Protein AF-A0A1N7PHM2-F1 (afdb_monomer)

Radius of gyration: 29.96 Å; Cα contacts (8 Å, |Δi|>4): 132; chains: 1; bounding box: 60×35×78 Å

pLDDT: mean 86.55, std 12.77, range [37.91, 98.38]

Structure (mmCIF, N/CA/C/O backbone):
data_AF-A0A1N7PHM2-F1
#
_entry.id   AF-A0A1N7PHM2-F1
#
loop_
_atom_site.group_PDB
_atom_site.id
_atom_site.type_symbol
_atom_site.label_atom_id
_atom_site.label_alt_id
_atom_site.label_comp_id
_atom_site.label_asym_id
_atom_site.label_entity_id
_atom_site.label_seq_id
_atom_site.pdbx_PDB_ins_code
_atom_site.Cartn_x
_atom_site.Cartn_y
_atom_site.Cartn_z
_atom_site.occupancy
_atom_site.B_iso_or_equiv
_atom_site.auth_seq_id
_atom_site.auth_comp_id
_atom_site.auth_asym_id
_atom_site.auth_atom_id
_atom_site.pdbx_PDB_model_num
ATOM 1 N N . MET A 1 1 ? 15.803 -7.268 -55.237 1.00 37.91 1 MET A N 1
ATOM 2 C CA . MET A 1 1 ? 16.865 -7.610 -54.265 1.00 37.91 1 MET A CA 1
ATOM 3 C C . MET A 1 1 ? 17.009 -6.470 -53.271 1.00 37.91 1 MET A C 1
ATOM 5 O O . MET A 1 1 ? 17.189 -5.336 -53.697 1.00 37.91 1 MET A O 1
ATOM 9 N N . LYS A 1 2 ? 16.840 -6.733 -51.968 1.00 42.84 2 LYS A N 1
ATOM 10 C CA . LYS A 1 2 ? 17.099 -5.733 -50.919 1.00 42.84 2 LYS A CA 1
ATOM 11 C C . LYS A 1 2 ? 18.605 -5.480 -50.891 1.00 42.84 2 LYS A C 1
ATOM 13 O O . LYS A 1 2 ? 19.362 -6.428 -50.763 1.00 42.84 2 LYS A O 1
ATOM 18 N N . VAL A 1 3 ? 19.011 -4.223 -51.039 1.00 47.53 3 VAL A N 1
ATOM 19 C CA . VAL A 1 3 ? 20.412 -3.805 -50.931 1.00 47.53 3 VAL A CA 1
ATOM 20 C C . VAL A 1 3 ? 20.938 -4.241 -49.562 1.00 47.53 3 VAL A C 1
ATOM 22 O O . VAL A 1 3 ? 20.416 -3.791 -48.537 1.00 47.53 3 VAL A O 1
ATOM 25 N N . GLU A 1 4 ? 21.926 -5.133 -49.544 1.00 58.31 4 GLU A N 1
ATOM 26 C CA . GLU A 1 4 ? 22.618 -5.557 -48.328 1.00 58.31 4 GLU A CA 1
ATOM 27 C C . GLU A 1 4 ? 23.339 -4.344 -47.738 1.00 58.31 4 GLU A C 1
ATOM 29 O O . GLU A 1 4 ? 24.306 -3.815 -48.284 1.00 58.31 4 GLU A O 1
ATOM 34 N N . ARG A 1 5 ? 22.788 -3.810 -46.648 1.00 64.44 5 ARG A N 1
ATOM 35 C CA . ARG A 1 5 ? 23.383 -2.680 -45.937 1.00 64.44 5 ARG A CA 1
ATOM 36 C C . ARG A 1 5 ? 24.534 -3.203 -45.089 1.00 64.44 5 ARG A C 1
ATOM 38 O O . ARG A 1 5 ? 24.300 -3.999 -44.185 1.00 64.44 5 ARG A O 1
ATOM 45 N N . LEU A 1 6 ? 25.743 -2.696 -45.325 1.00 69.44 6 LEU A N 1
ATOM 46 C CA . LEU A 1 6 ? 26.887 -2.975 -44.460 1.00 69.44 6 LEU A CA 1
ATOM 47 C C . LEU A 1 6 ? 26.704 -2.255 -43.117 1.00 69.44 6 LEU A C 1
ATOM 49 O O . LEU A 1 6 ? 26.569 -1.029 -43.066 1.00 69.44 6 LEU A O 1
ATOM 53 N N . LEU A 1 7 ? 26.680 -3.016 -42.024 1.00 73.56 7 LEU A N 1
ATOM 54 C CA . LEU A 1 7 ? 26.518 -2.509 -40.661 1.00 73.56 7 LEU A CA 1
ATOM 55 C C . LEU A 1 7 ? 27.708 -2.934 -39.802 1.00 73.56 7 LEU A C 1
ATOM 57 O O . LEU A 1 7 ? 28.183 -4.059 -39.903 1.00 73.56 7 LEU A O 1
ATOM 61 N N . TYR A 1 8 ? 28.162 -2.038 -38.924 1.00 74.88 8 TYR A N 1
ATOM 62 C CA . TYR A 1 8 ? 29.179 -2.371 -37.928 1.00 74.88 8 TYR A CA 1
ATOM 63 C C . TYR A 1 8 ? 28.539 -3.141 -36.770 1.00 74.88 8 TYR A C 1
ATOM 65 O O . TYR A 1 8 ? 27.736 -2.568 -36.023 1.00 74.88 8 TYR A O 1
ATOM 73 N N . GLN A 1 9 ? 28.889 -4.420 -36.628 1.00 78.50 9 GLN A N 1
ATOM 74 C CA . GLN A 1 9 ? 28.482 -5.258 -35.503 1.00 78.50 9 GLN A CA 1
ATOM 75 C C . GLN A 1 9 ? 29.652 -5.426 -34.528 1.00 78.50 9 GLN A C 1
ATOM 77 O O . GLN A 1 9 ? 30.748 -5.825 -34.913 1.00 78.50 9 GLN A O 1
ATOM 82 N N . CYS A 1 10 ? 29.417 -5.139 -33.249 1.00 76.69 10 CYS A N 1
ATOM 83 C CA . CYS A 1 10 ? 30.381 -5.399 -32.189 1.00 76.69 10 CYS A CA 1
ATOM 84 C C . CYS A 1 10 ? 30.637 -6.907 -32.068 1.00 76.69 10 CYS A C 1
ATOM 86 O O . CYS A 1 10 ? 29.706 -7.682 -31.848 1.00 76.69 10 CYS A O 1
ATOM 88 N N . ILE A 1 11 ? 31.902 -7.322 -32.14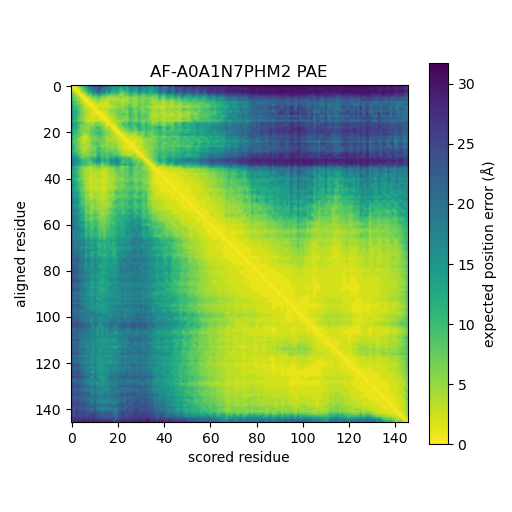8 1.00 75.44 11 ILE A N 1
ATOM 89 C CA . ILE A 1 11 ? 32.292 -8.735 -32.031 1.00 75.44 11 ILE A CA 1
ATOM 90 C C . ILE A 1 11 ? 32.133 -9.298 -30.612 1.00 75.44 11 ILE A C 1
ATOM 92 O O . ILE A 1 11 ? 32.082 -10.514 -30.458 1.00 75.44 11 ILE A O 1
ATOM 96 N N . ASN A 1 12 ? 32.048 -8.423 -29.602 1.00 74.31 12 ASN A N 1
ATOM 97 C CA . ASN A 1 12 ? 31.912 -8.801 -28.197 1.00 74.31 12 ASN A CA 1
ATOM 98 C C . ASN A 1 12 ? 30.442 -8.927 -27.768 1.00 74.31 12 ASN A C 1
ATOM 100 O O . ASN A 1 12 ? 30.038 -9.961 -27.265 1.00 74.31 12 ASN A O 1
ATOM 104 N N . CYS A 1 13 ? 29.624 -7.892 -27.997 1.00 76.75 13 CYS A N 1
ATOM 105 C CA . CYS A 1 13 ? 28.227 -7.875 -27.541 1.00 76.75 13 CYS A CA 1
ATOM 106 C C . CYS A 1 13 ? 27.191 -8.078 -28.654 1.00 76.75 13 CYS A C 1
ATOM 108 O O . CYS A 1 13 ? 26.003 -7.989 -28.379 1.00 76.75 13 CYS A O 1
ATOM 110 N N . GLY A 1 14 ? 27.598 -8.244 -29.918 1.00 79.25 14 GLY A N 1
ATOM 111 C CA . GLY A 1 14 ? 26.676 -8.395 -31.054 1.00 79.25 14 GLY A CA 1
ATOM 112 C C . GLY A 1 14 ? 25.891 -7.130 -31.431 1.00 79.25 14 GLY A C 1
ATOM 113 O O . GLY A 1 14 ? 25.104 -7.155 -32.382 1.00 79.25 14 GLY A O 1
ATOM 114 N N . GLY A 1 15 ? 26.110 -6.026 -30.709 1.00 80.81 15 GLY A N 1
ATOM 115 C CA . GLY A 1 15 ? 25.394 -4.767 -30.872 1.00 80.81 15 GLY A CA 1
ATOM 116 C C . GLY A 1 15 ? 25.768 -3.992 -32.128 1.00 80.81 15 GLY A C 1
ATOM 117 O O . GLY A 1 15 ? 26.899 -4.051 -32.606 1.00 80.81 15 GLY A O 1
ATOM 118 N N . ILE A 1 16 ? 24.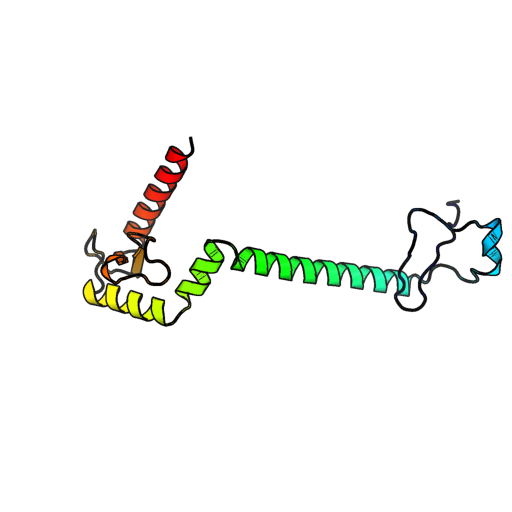807 -3.229 -32.650 1.00 79.88 16 ILE A N 1
ATOM 119 C CA . ILE A 1 16 ? 24.973 -2.417 -33.861 1.00 79.88 16 ILE A CA 1
ATOM 120 C C . ILE A 1 16 ? 24.927 -0.943 -33.467 1.00 79.88 16 ILE A C 1
ATOM 122 O O . ILE A 1 16 ? 23.865 -0.429 -33.119 1.00 79.88 16 ILE A O 1
ATOM 126 N N . VAL A 1 17 ? 26.073 -0.266 -33.553 1.00 69.69 17 VAL A N 1
ATOM 127 C CA . VAL A 1 17 ? 26.263 1.106 -33.042 1.00 69.69 17 VAL A CA 1
ATOM 128 C C . VAL A 1 17 ? 25.485 2.150 -33.864 1.00 69.69 17 VAL A C 1
ATOM 130 O O . VAL A 1 17 ? 25.086 3.172 -33.323 1.00 69.69 17 VAL A O 1
ATOM 133 N N . ASN A 1 18 ? 25.197 1.888 -35.149 1.00 67.44 18 ASN A N 1
ATOM 134 C CA . ASN A 1 18 ? 24.534 2.843 -36.053 1.00 67.44 18 ASN A CA 1
ATOM 135 C C . ASN A 1 18 ? 23.495 2.183 -36.980 1.00 67.44 18 ASN A C 1
ATOM 137 O O . ASN A 1 18 ? 23.710 2.003 -38.175 1.00 67.44 18 ASN A O 1
ATOM 141 N N . ARG A 1 19 ? 22.323 1.837 -36.438 1.00 67.50 19 ARG A N 1
ATOM 142 C CA . ARG A 1 19 ? 21.250 1.137 -37.182 1.00 67.50 19 ARG A CA 1
ATOM 143 C C . ARG A 1 19 ? 20.603 1.954 -38.300 1.00 67.50 19 ARG A C 1
ATOM 145 O O . ARG A 1 19 ? 20.119 1.392 -39.278 1.00 67.50 19 ARG A O 1
ATOM 152 N N . SER A 1 20 ? 20.576 3.272 -38.142 1.00 66.69 20 SER A N 1
ATOM 153 C CA . SER A 1 20 ? 19.976 4.219 -39.086 1.00 66.69 20 SER A CA 1
ATOM 154 C C . SER A 1 20 ? 20.963 4.739 -40.134 1.00 66.69 20 SER A C 1
ATOM 156 O O . SER A 1 20 ? 20.534 5.311 -41.133 1.00 66.69 20 SER A O 1
ATOM 158 N N . LYS A 1 21 ? 22.272 4.528 -39.937 1.00 68.12 21 LYS A N 1
ATOM 159 C CA . LYS A 1 21 ? 23.337 5.014 -40.823 1.00 68.12 21 LYS A CA 1
ATOM 160 C C . LYS A 1 21 ? 24.222 3.842 -41.255 1.00 68.12 21 LYS A C 1
ATOM 162 O O . LYS A 1 21 ? 25.157 3.504 -40.530 1.00 68.12 21 LYS A O 1
ATOM 167 N N . PRO A 1 22 ? 23.926 3.203 -42.401 1.00 71.38 22 PRO A N 1
ATOM 168 C CA . PRO A 1 22 ? 24.767 2.129 -42.908 1.00 71.38 22 PRO A CA 1
ATOM 169 C C . PRO A 1 22 ? 26.167 2.646 -43.244 1.00 71.38 22 PRO A C 1
ATOM 171 O O . PRO A 1 22 ? 26.350 3.820 -43.575 1.00 71.38 22 PRO A O 1
ATOM 174 N N . LEU A 1 23 ? 27.158 1.763 -43.158 1.00 71.94 23 LEU A N 1
ATOM 175 C CA . LEU A 1 23 ? 28.516 2.083 -43.568 1.00 71.94 23 LEU A CA 1
ATOM 176 C C . LEU A 1 23 ? 28.590 2.228 -45.091 1.00 71.94 23 LEU A C 1
ATOM 178 O O . LEU A 1 23 ? 27.884 1.557 -45.844 1.00 71.94 23 LEU A O 1
ATOM 182 N N . SER A 1 24 ? 29.462 3.129 -45.543 1.00 74.88 24 SER A N 1
ATOM 183 C CA . SER A 1 24 ? 29.705 3.333 -46.970 1.00 74.88 24 SER A CA 1
ATOM 184 C C . SER A 1 24 ? 30.364 2.097 -47.575 1.00 74.88 24 SER A C 1
ATOM 186 O O . SER A 1 24 ? 31.512 1.789 -47.257 1.00 74.88 24 SER A O 1
ATOM 188 N N . PHE A 1 25 ? 29.661 1.435 -48.494 1.00 73.88 25 PHE A N 1
ATOM 189 C CA . PHE A 1 25 ? 30.172 0.261 -49.202 1.00 73.88 25 PHE A CA 1
ATOM 190 C C . PHE A 1 25 ? 31.539 0.528 -49.844 1.00 73.88 25 PHE A C 1
ATOM 192 O O . PHE A 1 25 ? 32.491 -0.199 -49.593 1.00 73.88 25 PHE A O 1
ATOM 199 N N . LYS A 1 26 ? 31.672 1.654 -50.560 1.00 76.69 26 LYS A N 1
ATOM 200 C CA . LYS A 1 26 ? 32.904 2.058 -51.260 1.00 76.69 26 LYS A CA 1
ATOM 201 C C . LYS A 1 26 ? 34.128 2.195 -50.343 1.00 76.69 26 LYS A C 1
ATOM 203 O O . LYS A 1 26 ? 35.249 2.088 -50.817 1.00 76.69 26 LYS A O 1
ATOM 208 N N . LYS A 1 27 ? 33.927 2.510 -49.060 1.00 76.94 27 LYS A N 1
ATOM 209 C CA . LYS A 1 27 ? 35.023 2.764 -48.112 1.00 76.94 27 LYS A CA 1
ATOM 210 C C . LYS A 1 27 ? 35.375 1.535 -47.272 1.00 76.94 27 LYS A C 1
ATOM 212 O O . LYS A 1 27 ? 36.506 1.433 -46.812 1.00 76.94 27 LYS A O 1
ATOM 217 N N . PHE A 1 28 ? 34.407 0.656 -47.025 1.00 74.44 28 PHE A N 1
ATOM 218 C CA . PHE A 1 28 ? 34.517 -0.373 -45.990 1.00 74.44 28 PHE A CA 1
ATOM 219 C C . PHE A 1 28 ? 34.298 -1.804 -46.496 1.00 74.44 28 PHE A C 1
ATOM 221 O O . PHE A 1 28 ? 34.372 -2.718 -45.679 1.00 74.44 28 PHE A O 1
ATOM 228 N N . SER A 1 29 ? 34.070 -2.019 -47.799 1.00 71.94 29 SER A N 1
ATOM 229 C CA . SER A 1 29 ? 33.899 -3.356 -48.400 1.00 71.94 29 SER A CA 1
ATOM 230 C C . SER A 1 29 ? 34.992 -4.340 -47.988 1.00 71.94 29 SER A C 1
ATOM 232 O O . SER A 1 29 ? 34.699 -5.477 -47.648 1.00 71.94 29 SER A O 1
ATOM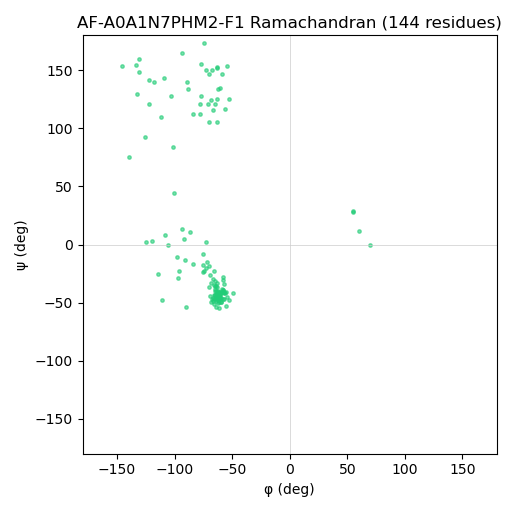 234 N N . ASP A 1 30 ? 36.242 -3.883 -47.943 1.00 70.94 30 ASP A N 1
ATOM 235 C CA . ASP A 1 30 ? 37.400 -4.758 -47.721 1.00 70.94 30 ASP A CA 1
ATOM 236 C C . ASP A 1 30 ? 37.659 -5.024 -46.227 1.00 70.94 30 ASP A C 1
ATOM 238 O O . ASP A 1 30 ? 38.396 -5.939 -45.857 1.00 70.94 30 ASP A O 1
ATOM 242 N N . GLN A 1 31 ? 37.065 -4.198 -45.359 1.00 63.91 31 GLN A N 1
ATOM 243 C CA . GLN A 1 31 ? 37.214 -4.262 -43.902 1.00 63.91 31 GLN A CA 1
ATOM 244 C C . GLN A 1 31 ? 36.070 -5.032 -43.239 1.00 63.91 31 GLN A C 1
ATOM 246 O O . GLN A 1 31 ? 36.221 -5.533 -42.127 1.00 63.91 31 GLN A O 1
ATOM 251 N N . ILE A 1 32 ? 34.923 -5.125 -43.909 1.00 62.94 32 ILE A N 1
ATOM 252 C CA . ILE A 1 32 ? 33.747 -5.849 -43.437 1.00 62.94 32 ILE A CA 1
ATOM 253 C C . ILE A 1 32 ? 33.741 -7.178 -44.180 1.00 62.94 32 ILE A C 1
ATOM 255 O O . ILE A 1 32 ? 33.147 -7.305 -45.244 1.00 62.94 32 ILE A O 1
ATOM 259 N N . ARG A 1 33 ? 34.496 -8.142 -43.646 1.00 51.66 33 ARG A N 1
ATOM 260 C CA . ARG A 1 33 ? 34.710 -9.436 -44.305 1.00 51.66 33 ARG A CA 1
ATOM 261 C C . ARG A 1 33 ? 33.515 -10.384 -44.239 1.00 51.66 33 ARG A C 1
ATOM 263 O O . ARG A 1 33 ? 33.424 -11.239 -45.108 1.00 51.66 33 ARG A O 1
ATOM 270 N N . ASP A 1 34 ? 32.611 -10.214 -43.274 1.00 53.88 34 ASP A N 1
ATOM 271 C CA . ASP A 1 34 ? 31.560 -11.196 -43.005 1.00 53.88 34 ASP A CA 1
ATOM 272 C C . ASP A 1 34 ? 30.164 -10.566 -42.905 1.00 53.88 34 ASP A C 1
ATOM 274 O O . ASP A 1 34 ? 29.989 -9.427 -42.455 1.00 53.88 34 ASP A O 1
ATOM 278 N N . GLU A 1 35 ? 29.161 -11.350 -43.306 1.00 64.50 35 GLU A N 1
ATOM 279 C CA . GLU A 1 35 ? 27.747 -11.087 -43.048 1.00 64.50 35 GLU A CA 1
ATOM 280 C C . GLU A 1 35 ? 27.498 -10.894 -41.542 1.00 64.50 35 GLU A C 1
ATOM 282 O O . GLU A 1 35 ? 28.221 -11.409 -40.686 1.00 64.50 35 GLU A O 1
ATOM 287 N N . ILE A 1 36 ? 26.444 -10.150 -41.195 1.00 72.94 36 ILE A N 1
ATOM 288 C CA . ILE A 1 36 ? 26.034 -9.971 -39.797 1.00 72.94 36 ILE A CA 1
ATOM 289 C C . ILE A 1 36 ? 25.888 -11.347 -39.143 1.00 72.94 36 ILE A C 1
ATOM 291 O O . ILE A 1 36 ? 25.099 -12.175 -39.598 1.00 72.94 36 ILE A O 1
ATOM 295 N N . ASN A 1 37 ? 26.578 -11.572 -38.023 1.00 78.62 37 ASN A N 1
ATOM 296 C CA . ASN A 1 37 ? 26.404 -12.803 -37.272 1.00 78.62 37 ASN A CA 1
ATOM 297 C C . ASN A 1 37 ? 25.013 -12.785 -36.621 1.00 78.62 37 ASN A C 1
ATOM 299 O O . ASN A 1 37 ? 24.761 -12.064 -35.647 1.00 78.62 37 ASN A O 1
ATOM 303 N N . ILE A 1 38 ? 24.104 -13.576 -37.193 1.00 79.00 38 ILE A N 1
ATOM 304 C CA . ILE A 1 38 ? 22.690 -13.632 -36.807 1.00 79.00 38 ILE A CA 1
ATOM 305 C C . ILE A 1 38 ? 22.534 -14.133 -35.369 1.00 79.00 38 ILE A C 1
ATOM 307 O O . ILE A 1 38 ? 21.691 -13.616 -34.636 1.00 79.00 38 ILE A O 1
ATOM 311 N N . TYR A 1 39 ? 23.370 -15.082 -34.940 1.00 82.06 39 TYR A N 1
ATOM 312 C CA . TYR A 1 39 ? 23.344 -15.613 -33.577 1.00 82.06 39 TYR A CA 1
ATOM 313 C C . TYR A 1 39 ? 23.702 -14.534 -32.553 1.00 82.06 39 TYR A C 1
ATOM 315 O O . TYR A 1 39 ? 22.934 -14.304 -31.625 1.00 82.06 39 TYR A O 1
ATOM 323 N N . ARG A 1 40 ? 24.789 -13.786 -32.779 1.00 81.81 40 ARG A N 1
ATOM 324 C CA . ARG A 1 40 ? 25.177 -12.654 -31.917 1.00 81.81 40 ARG A CA 1
ATOM 325 C C . ARG A 1 40 ? 24.165 -11.515 -31.950 1.00 81.81 40 ARG A C 1
ATOM 327 O O . ARG A 1 40 ? 23.936 -10.858 -30.941 1.00 81.81 40 ARG A O 1
ATOM 334 N N . LEU A 1 41 ? 23.544 -11.261 -33.104 1.00 83.88 41 LEU A N 1
ATOM 335 C CA . LEU A 1 41 ? 22.473 -10.270 -33.204 1.00 83.88 41 LEU A CA 1
ATOM 336 C C . LEU A 1 41 ? 21.254 -10.685 -32.371 1.00 83.88 41 LEU A C 1
ATOM 338 O O . LEU A 1 41 ? 20.616 -9.824 -31.767 1.00 83.88 41 LEU A O 1
ATOM 342 N N . LYS A 1 42 ? 20.911 -11.978 -32.372 1.00 86.38 42 LYS A N 1
ATOM 343 C CA . LYS A 1 42 ? 19.830 -12.525 -31.552 1.00 86.38 42 LYS A CA 1
ATOM 344 C C . LYS A 1 42 ? 20.169 -12.408 -30.067 1.00 86.38 42 LYS A C 1
ATOM 346 O O . LYS A 1 42 ? 19.399 -11.795 -29.344 1.00 86.38 42 LYS A O 1
ATOM 351 N N . GLU A 1 43 ? 21.346 -12.870 -29.659 1.00 87.56 43 GLU A N 1
ATOM 352 C CA . GLU A 1 43 ? 21.827 -12.768 -28.276 1.00 87.56 43 GLU A CA 1
ATOM 353 C C . GLU A 1 43 ? 21.795 -11.321 -27.761 1.00 87.56 43 GLU A C 1
ATOM 355 O O . GLU A 1 43 ? 21.264 -11.045 -26.692 1.00 87.56 43 GLU A O 1
ATOM 360 N N . TRP A 1 44 ? 22.267 -10.362 -28.562 1.00 87.69 44 TRP A N 1
ATOM 361 C CA . TRP A 1 44 ? 22.182 -8.940 -28.228 1.00 87.69 44 TRP A CA 1
ATOM 362 C C . TRP A 1 44 ? 20.740 -8.449 -28.027 1.00 87.69 44 TRP A C 1
ATOM 364 O O . TRP A 1 44 ? 20.482 -7.651 -27.127 1.00 87.69 44 TRP A O 1
ATOM 374 N N . LYS A 1 45 ? 19.800 -8.886 -28.880 1.00 87.44 45 LYS A N 1
ATOM 375 C CA . LYS A 1 45 ? 18.385 -8.496 -28.769 1.00 87.44 45 LYS A CA 1
ATOM 376 C C . LYS A 1 45 ? 17.780 -9.056 -27.491 1.00 87.44 45 LYS A C 1
ATOM 378 O O . LYS A 1 45 ? 17.145 -8.297 -26.768 1.00 87.44 45 LYS A O 1
ATOM 383 N N . ASP A 1 46 ? 18.027 -10.335 -27.227 1.00 90.69 46 ASP A N 1
ATOM 384 C CA . ASP A 1 46 ? 17.538 -11.028 -26.040 1.00 90.69 46 ASP A CA 1
ATOM 385 C C . ASP A 1 46 ? 18.103 -10.356 -24.775 1.00 90.69 46 ASP A C 1
ATOM 387 O O . ASP A 1 46 ? 17.357 -10.065 -23.843 1.00 90.69 46 ASP A O 1
ATOM 391 N N . ASN A 1 47 ? 19.394 -10.002 -24.768 1.00 88.56 47 ASN A N 1
ATOM 392 C CA . ASN A 1 47 ? 20.029 -9.280 -23.661 1.00 88.56 47 ASN A CA 1
ATOM 393 C C . ASN A 1 47 ? 19.409 -7.899 -23.427 1.00 88.56 47 ASN A C 1
ATOM 395 O O . ASN A 1 47 ? 19.077 -7.575 -22.296 1.00 88.56 47 ASN A O 1
ATOM 399 N N . ILE A 1 48 ? 19.178 -7.104 -24.476 1.00 88.50 48 ILE A N 1
ATOM 400 C CA . ILE A 1 48 ? 18.529 -5.792 -24.322 1.00 88.50 48 ILE A CA 1
ATOM 401 C C . ILE A 1 48 ? 17.091 -5.912 -23.843 1.00 88.50 48 ILE A C 1
ATOM 403 O O . ILE A 1 48 ? 16.642 -5.095 -23.044 1.00 88.50 48 ILE A O 1
ATOM 407 N N . GLU A 1 49 ? 16.348 -6.888 -24.353 1.00 90.31 49 GLU A N 1
ATOM 408 C CA . GLU A 1 49 ? 14.983 -7.131 -23.904 1.00 90.31 49 GLU A CA 1
ATOM 409 C C . GLU A 1 49 ? 14.961 -7.530 -22.427 1.00 90.31 49 GLU A C 1
ATOM 411 O O . GLU A 1 49 ? 14.152 -7.006 -21.659 1.00 90.31 49 GLU A O 1
ATOM 416 N N . ASN A 1 50 ? 15.892 -8.391 -22.013 1.00 91.38 50 ASN A N 1
ATOM 417 C CA . ASN A 1 50 ? 16.076 -8.766 -20.619 1.00 91.38 50 ASN A CA 1
ATOM 418 C C . ASN A 1 50 ? 16.454 -7.552 -19.757 1.00 91.38 50 ASN A C 1
ATOM 420 O O . ASN A 1 50 ? 15.784 -7.311 -18.757 1.00 91.38 50 ASN A O 1
ATOM 424 N N . ASP A 1 51 ? 17.450 -6.755 -20.154 1.00 90.38 51 ASP A N 1
ATOM 425 C CA . ASP A 1 51 ? 17.869 -5.540 -19.441 1.00 90.38 51 ASP A CA 1
ATOM 426 C C . ASP A 1 51 ? 16.707 -4.555 -19.302 1.00 90.38 51 ASP A C 1
ATOM 428 O O . ASP A 1 51 ? 16.427 -4.050 -18.215 1.00 90.38 51 ASP A O 1
ATOM 432 N N . PHE A 1 52 ? 15.979 -4.310 -20.393 1.00 91.81 52 PHE A N 1
ATOM 433 C CA . PHE A 1 52 ? 14.802 -3.450 -20.385 1.00 91.81 52 PHE A CA 1
ATOM 434 C C . PHE A 1 52 ? 13.722 -3.983 -19.442 1.00 91.81 52 PHE A C 1
ATOM 436 O O . PHE A 1 52 ? 13.124 -3.203 -18.699 1.00 91.81 52 PHE A O 1
ATOM 443 N N . ARG A 1 53 ? 13.478 -5.300 -19.443 1.00 93.44 53 ARG A N 1
ATOM 444 C CA . ARG A 1 53 ? 12.537 -5.944 -18.523 1.00 93.44 53 ARG A CA 1
ATOM 445 C C . ARG A 1 53 ? 12.973 -5.752 -17.072 1.00 93.44 53 ARG A C 1
ATOM 447 O O . ARG A 1 53 ? 12.160 -5.268 -16.292 1.00 93.44 53 ARG A O 1
ATOM 454 N N . PHE A 1 54 ? 14.231 -6.031 -16.732 1.00 91.12 54 PHE A N 1
ATOM 455 C CA . PHE A 1 54 ? 14.758 -5.850 -15.376 1.00 91.12 54 PHE A CA 1
ATOM 456 C C . PHE A 1 54 ? 14.676 -4.393 -14.913 1.00 91.12 54 PHE A C 1
ATOM 458 O O . PHE A 1 54 ? 14.226 -4.117 -13.803 1.00 91.12 54 PHE A O 1
ATOM 465 N N . ILE A 1 55 ? 15.04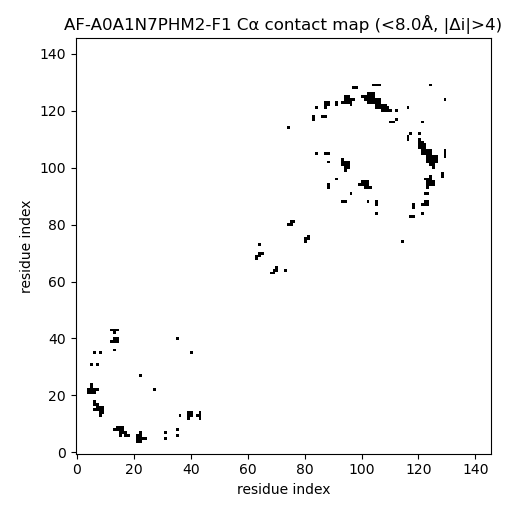6 -3.442 -15.775 1.00 91.56 55 ILE A N 1
ATOM 466 C CA . ILE A 1 55 ? 14.927 -2.009 -15.482 1.00 91.56 55 ILE A CA 1
ATOM 467 C C . ILE A 1 55 ? 13.462 -1.638 -15.246 1.00 91.56 55 ILE A C 1
ATOM 469 O O . ILE A 1 55 ? 13.145 -0.954 -14.275 1.00 91.56 55 ILE A O 1
ATOM 473 N N . LYS A 1 56 ? 12.551 -2.093 -16.111 1.00 91.50 56 LYS A N 1
ATOM 474 C CA . LYS A 1 56 ? 11.116 -1.829 -15.975 1.00 91.50 56 LYS A CA 1
ATOM 475 C C . LYS A 1 56 ? 10.550 -2.428 -14.689 1.00 91.50 56 LYS A C 1
ATOM 477 O O . LYS A 1 56 ? 9.767 -1.761 -14.021 1.00 91.50 56 LYS A O 1
ATOM 482 N N . GLU A 1 57 ? 10.932 -3.652 -14.340 1.00 90.88 57 GLU A N 1
ATOM 483 C CA . GLU A 1 57 ? 10.550 -4.310 -13.088 1.00 90.88 57 GLU A CA 1
ATOM 484 C C . GLU A 1 57 ? 11.033 -3.509 -11.876 1.00 90.88 57 GLU A C 1
ATOM 486 O O . GLU A 1 57 ? 10.217 -3.156 -11.028 1.00 90.88 57 GLU A O 1
ATOM 491 N N . ALA A 1 58 ? 12.309 -3.116 -11.848 1.00 92.44 58 ALA A N 1
ATOM 492 C CA . ALA A 1 58 ? 12.870 -2.297 -10.775 1.00 92.44 58 ALA A CA 1
ATOM 493 C C . ALA A 1 58 ? 12.188 -0.921 -10.664 1.00 92.44 58 ALA A C 1
ATOM 495 O O . ALA A 1 58 ? 11.897 -0.451 -9.564 1.00 92.44 58 ALA A O 1
ATOM 496 N N . ILE A 1 59 ? 11.887 -0.271 -11.794 1.00 92.44 59 ILE A N 1
ATOM 497 C CA . ILE A 1 59 ? 11.134 0.991 -11.820 1.00 92.44 59 ILE A CA 1
ATOM 498 C C . ILE A 1 59 ? 9.717 0.781 -11.288 1.00 92.44 59 ILE A C 1
ATOM 500 O O . ILE A 1 59 ? 9.249 1.588 -10.492 1.00 92.44 59 ILE A O 1
ATOM 504 N N . ASN A 1 60 ? 9.026 -0.280 -11.705 1.00 91.88 60 ASN A N 1
ATOM 505 C CA . ASN A 1 60 ? 7.680 -0.587 -11.229 1.00 91.88 60 ASN A CA 1
ATOM 506 C C . ASN A 1 60 ? 7.666 -0.841 -9.721 1.00 91.88 60 ASN A C 1
ATOM 508 O O . ASN A 1 60 ? 6.791 -0.326 -9.030 1.00 91.88 60 ASN A O 1
ATOM 512 N N . GLU A 1 61 ? 8.641 -1.591 -9.213 1.00 91.00 61 GLU A N 1
ATOM 513 C CA . GLU A 1 61 ? 8.804 -1.835 -7.785 1.00 91.00 61 GLU A CA 1
ATOM 514 C C . GLU A 1 61 ? 9.072 -0.532 -7.028 1.00 91.00 61 GLU A C 1
ATOM 516 O O . GLU A 1 61 ? 8.406 -0.242 -6.038 1.00 91.00 61 GLU A O 1
ATOM 521 N N . ASN A 1 62 ? 9.991 0.300 -7.514 1.00 92.44 62 ASN A N 1
ATOM 522 C CA . ASN A 1 62 ? 10.287 1.581 -6.884 1.00 92.44 62 ASN A CA 1
ATOM 523 C C . ASN A 1 62 ? 9.068 2.520 -6.915 1.00 92.44 62 ASN A C 1
ATOM 525 O O . ASN A 1 62 ? 8.684 3.080 -5.892 1.00 92.44 62 ASN A O 1
ATOM 529 N N . ASN A 1 63 ? 8.382 2.620 -8.056 1.00 93.06 63 ASN A N 1
ATOM 530 C CA . ASN A 1 63 ? 7.138 3.376 -8.189 1.00 93.06 63 ASN A CA 1
ATOM 531 C C . ASN A 1 63 ? 6.067 2.873 -7.219 1.00 93.06 63 ASN A C 1
ATOM 533 O O . ASN A 1 63 ? 5.362 3.679 -6.613 1.00 93.06 63 ASN A O 1
ATOM 537 N N . PHE A 1 64 ? 5.955 1.553 -7.048 1.00 92.31 64 PHE A N 1
ATOM 538 C CA . PHE A 1 64 ? 5.065 0.960 -6.062 1.00 92.31 64 PHE A CA 1
ATOM 539 C C . PHE A 1 64 ? 5.450 1.401 -4.648 1.00 92.31 64 PHE A C 1
ATOM 541 O O . PHE A 1 64 ? 4.609 1.995 -3.976 1.00 92.31 64 PHE A O 1
ATOM 548 N N . ARG A 1 65 ? 6.705 1.207 -4.224 1.00 90.69 65 ARG A N 1
ATOM 549 C CA . ARG A 1 65 ? 7.194 1.587 -2.884 1.00 90.69 65 ARG A CA 1
ATOM 550 C C . ARG A 1 65 ? 7.039 3.086 -2.601 1.00 90.69 65 ARG A C 1
ATOM 552 O O . ARG A 1 65 ? 6.663 3.474 -1.502 1.00 90.69 65 ARG A O 1
ATOM 559 N N . LEU A 1 66 ? 7.267 3.941 -3.599 1.00 90.62 66 LEU A N 1
ATOM 560 C CA . LEU A 1 66 ? 7.109 5.395 -3.479 1.00 90.62 66 LEU A CA 1
ATOM 561 C C . LEU A 1 66 ? 5.646 5.855 -3.484 1.00 90.62 66 LEU A C 1
ATOM 563 O O . LEU A 1 66 ? 5.351 6.938 -2.965 1.00 90.62 66 LEU A O 1
ATOM 567 N N . SER A 1 67 ? 4.736 5.066 -4.060 1.00 92.06 67 SER A N 1
ATOM 568 C CA . SER A 1 67 ? 3.306 5.374 -4.062 1.00 92.06 67 SER A CA 1
ATOM 569 C C . SER A 1 67 ? 2.738 5.388 -2.641 1.00 92.06 67 SER A C 1
ATOM 571 O O . SER A 1 67 ? 3.206 4.675 -1.754 1.00 92.06 67 SER A O 1
ATOM 573 N N . ASN A 1 68 ? 1.667 6.158 -2.425 1.00 88.69 68 ASN A N 1
ATOM 574 C CA . ASN A 1 68 ? 0.982 6.184 -1.127 1.00 88.69 68 ASN A CA 1
ATOM 575 C C . ASN A 1 68 ? 0.498 4.789 -0.702 1.00 88.69 68 ASN A C 1
ATOM 577 O O . ASN A 1 68 ? 0.524 4.472 0.481 1.00 88.69 68 ASN A O 1
ATOM 581 N N . PHE A 1 69 ? 0.087 3.950 -1.659 1.00 88.81 69 PHE A N 1
ATOM 582 C CA . PHE A 1 69 ? -0.347 2.585 -1.373 1.00 88.81 69 PHE A CA 1
ATOM 583 C C . PHE A 1 69 ? 0.818 1.691 -0.932 1.00 88.81 69 PHE A C 1
ATOM 585 O O . PHE A 1 69 ? 0.679 0.983 0.059 1.00 88.81 69 PHE A O 1
ATOM 592 N N . GLY A 1 70 ? 1.971 1.752 -1.607 1.00 92.38 70 GLY A N 1
ATOM 593 C CA . GLY A 1 70 ? 3.153 0.979 -1.209 1.00 92.38 70 GLY A CA 1
ATOM 594 C C . GLY A 1 70 ? 3.672 1.375 0.171 1.00 92.38 70 GLY A C 1
ATOM 595 O O . GLY A 1 70 ? 3.867 0.503 1.011 1.00 92.38 70 GLY A O 1
ATOM 596 N N . LYS A 1 71 ? 3.769 2.682 0.454 1.00 91.25 71 LYS A N 1
ATOM 597 C CA . LYS A 1 71 ? 4.129 3.189 1.792 1.00 91.25 71 LYS A CA 1
ATOM 598 C C . LYS A 1 71 ? 3.178 2.691 2.881 1.00 91.25 71 LYS A C 1
ATOM 600 O O . LYS A 1 71 ? 3.621 2.321 3.964 1.00 91.25 71 LYS A O 1
ATOM 605 N N . LEU A 1 72 ? 1.875 2.670 2.595 1.00 91.00 72 LEU A N 1
ATOM 606 C CA . LEU A 1 72 ? 0.866 2.174 3.530 1.00 91.00 72 LEU A CA 1
ATOM 607 C C . LEU A 1 72 ? 1.018 0.667 3.782 1.00 91.00 72 LEU A C 1
ATOM 609 O O . LEU A 1 72 ? 0.968 0.231 4.928 1.00 91.00 72 LEU A O 1
ATOM 613 N N . GLN A 1 73 ? 1.249 -0.120 2.727 1.00 92.81 73 GLN A N 1
ATOM 614 C CA . GLN A 1 73 ? 1.491 -1.562 2.834 1.00 92.81 73 GLN A CA 1
ATOM 615 C C . GLN A 1 73 ? 2.753 -1.872 3.650 1.00 92.81 73 GLN A C 1
ATOM 617 O O . GLN A 1 73 ? 2.717 -2.730 4.532 1.00 92.81 73 GLN A O 1
ATOM 622 N N . GLU A 1 74 ? 3.850 -1.152 3.402 1.00 93.19 74 GLU A N 1
ATOM 623 C CA . GLU A 1 74 ? 5.085 -1.285 4.182 1.00 93.19 74 GLU A CA 1
ATOM 624 C C . GLU A 1 74 ? 4.852 -0.946 5.658 1.00 93.19 74 GLU A C 1
ATOM 626 O O . GLU A 1 74 ? 5.241 -1.721 6.533 1.00 93.19 74 GLU A O 1
ATOM 631 N N . HIS A 1 75 ? 4.148 0.154 5.946 1.00 93.69 75 HIS A N 1
ATOM 632 C CA . HIS A 1 75 ? 3.789 0.533 7.314 1.00 93.69 75 HIS A CA 1
ATOM 633 C C . HIS A 1 75 ? 2.949 -0.537 8.019 1.00 93.69 75 HIS A C 1
ATOM 635 O O . HIS A 1 75 ? 3.263 -0.934 9.143 1.00 93.69 75 HIS A O 1
ATOM 641 N N . TYR A 1 76 ? 1.926 -1.075 7.353 1.00 93.75 76 TYR A N 1
ATOM 642 C CA . TYR A 1 76 ? 1.068 -2.119 7.921 1.00 93.75 76 TYR A CA 1
ATOM 643 C C . TYR A 1 76 ? 1.802 -3.441 8.174 1.00 93.75 76 TYR A C 1
ATOM 645 O O . TYR A 1 76 ? 1.395 -4.231 9.033 1.00 93.75 76 TYR A O 1
ATOM 653 N N . ALA A 1 77 ? 2.914 -3.681 7.475 1.00 94.25 77 ALA A N 1
ATOM 654 C CA . ALA A 1 77 ? 3.779 -4.822 7.729 1.00 94.25 77 ALA A CA 1
ATOM 655 C C . ALA A 1 77 ? 4.652 -4.656 8.987 1.00 94.25 77 ALA A C 1
ATOM 657 O O . ALA A 1 77 ? 5.140 -5.664 9.505 1.00 94.25 77 ALA A O 1
ATOM 658 N N . THR A 1 78 ? 4.829 -3.435 9.505 1.00 96.44 78 THR A N 1
ATOM 659 C CA . THR A 1 78 ? 5.675 -3.174 10.679 1.00 96.44 78 THR A CA 1
ATOM 660 C C . THR A 1 78 ? 5.106 -3.770 11.967 1.00 96.44 78 THR A C 1
ATOM 662 O O . THR A 1 78 ? 3.894 -3.867 12.175 1.00 96.44 78 THR A O 1
ATOM 665 N N . GLU A 1 79 ? 5.995 -4.133 12.894 1.00 96.25 79 GLU A N 1
ATOM 666 C CA . GLU A 1 79 ? 5.596 -4.610 14.221 1.00 96.25 79 GLU A CA 1
ATOM 667 C C . GLU A 1 79 ? 4.864 -3.524 15.025 1.00 96.25 79 GLU A C 1
ATOM 669 O O . GLU A 1 79 ? 3.890 -3.808 15.723 1.00 96.25 79 GLU A O 1
ATOM 674 N N . LYS A 1 80 ? 5.283 -2.262 14.869 1.00 95.44 80 LYS A N 1
ATOM 675 C CA . LYS A 1 80 ? 4.653 -1.102 15.505 1.00 95.44 80 LYS A CA 1
ATOM 676 C C . LYS A 1 80 ? 3.161 -1.028 15.179 1.00 95.44 80 LYS A C 1
ATOM 678 O O . LYS A 1 80 ? 2.346 -0.997 16.105 1.00 95.44 80 LYS A O 1
ATOM 683 N N . TYR A 1 81 ? 2.811 -1.062 13.891 1.00 96.25 81 TYR A N 1
ATOM 684 C CA . TYR A 1 81 ? 1.414 -1.011 13.469 1.00 96.25 81 TYR A CA 1
ATOM 685 C C . TYR A 1 81 ? 0.633 -2.245 13.942 1.00 96.25 81 TYR A C 1
ATOM 687 O O . TYR A 1 81 ? -0.461 -2.126 14.492 1.00 96.25 81 TYR A O 1
ATOM 695 N N . ARG A 1 82 ? 1.207 -3.449 13.818 1.00 95.81 82 ARG A N 1
ATOM 696 C CA . ARG A 1 82 ? 0.561 -4.684 14.306 1.00 95.81 82 ARG A CA 1
ATOM 697 C C . ARG A 1 82 ? 0.231 -4.612 15.799 1.00 95.81 82 ARG A C 1
ATOM 699 O O . ARG A 1 82 ? -0.858 -5.022 16.208 1.00 95.81 82 ARG A O 1
ATOM 706 N N . ASN A 1 83 ? 1.139 -4.058 16.599 1.00 96.62 83 ASN A N 1
ATOM 707 C CA . ASN A 1 83 ? 0.955 -3.898 18.037 1.00 96.62 83 ASN A CA 1
ATOM 708 C C . ASN A 1 83 ? -0.147 -2.888 18.368 1.00 96.62 83 ASN A C 1
ATOM 710 O O . ASN A 1 83 ? -1.009 -3.191 19.195 1.00 96.62 83 ASN A O 1
ATOM 714 N N . ILE A 1 84 ? -0.162 -1.713 17.731 1.00 96.62 84 ILE A N 1
ATOM 715 C CA . ILE A 1 84 ? -1.209 -0.716 17.995 1.00 96.62 84 ILE A CA 1
ATOM 716 C C . ILE A 1 84 ? -2.576 -1.160 17.457 1.00 96.62 84 ILE A C 1
ATOM 718 O O . ILE A 1 84 ? -3.573 -1.013 18.159 1.00 96.62 84 ILE A O 1
ATOM 722 N N . ARG A 1 85 ? -2.620 -1.833 16.299 1.00 96.56 85 ARG A N 1
ATOM 723 C CA . ARG A 1 85 ? -3.830 -2.469 15.757 1.00 96.56 85 ARG A CA 1
ATOM 724 C C . ARG A 1 85 ? -4.416 -3.478 16.743 1.00 96.56 85 ARG A C 1
ATOM 726 O O . ARG A 1 85 ? -5.614 -3.469 17.005 1.00 96.56 85 ARG A O 1
ATOM 733 N N . LYS A 1 86 ? -3.575 -4.340 17.324 1.00 96.94 86 LYS A N 1
ATOM 734 C CA . LYS A 1 86 ? -4.010 -5.306 18.344 1.00 96.94 86 LYS A CA 1
ATOM 735 C C . LYS A 1 86 ? -4.537 -4.604 19.597 1.00 96.94 86 LYS A C 1
ATOM 737 O O . LYS A 1 86 ? -5.548 -5.031 20.144 1.00 96.94 86 LYS A O 1
ATOM 742 N N . LYS A 1 87 ? -3.884 -3.525 20.042 1.00 97.69 87 LYS A N 1
ATOM 743 C CA . LYS A 1 87 ? -4.361 -2.716 21.175 1.00 97.69 87 LYS A CA 1
ATOM 744 C C . LYS A 1 87 ? -5.723 -2.082 20.892 1.00 97.69 87 LYS A C 1
ATOM 746 O O . LYS A 1 87 ? -6.557 -2.092 21.788 1.00 97.69 87 LYS A O 1
ATOM 751 N N . ALA A 1 88 ? -5.961 -1.590 19.674 1.00 97.81 88 ALA A N 1
ATOM 752 C CA . ALA A 1 88 ? -7.252 -1.023 19.278 1.00 97.81 88 ALA A CA 1
ATOM 753 C C . ALA A 1 88 ? -8.365 -2.076 19.355 1.00 97.81 88 ALA A C 1
ATOM 755 O O . ALA A 1 88 ? -9.374 -1.843 20.013 1.00 97.81 88 ALA A O 1
ATOM 756 N N . LEU A 1 89 ? -8.129 -3.269 18.798 1.00 97.50 89 LEU A N 1
ATOM 757 C CA . LEU A 1 89 ? -9.081 -4.382 18.874 1.00 97.50 89 LEU A CA 1
ATOM 758 C C . LEU A 1 89 ? -9.374 -4.805 20.317 1.00 97.50 89 LEU A C 1
ATOM 760 O O . LEU A 1 89 ? -10.525 -5.047 20.656 1.00 97.50 89 LEU A O 1
ATOM 764 N N . ILE A 1 90 ? -8.354 -4.872 21.179 1.00 97.50 90 ILE A N 1
ATOM 765 C CA . ILE A 1 90 ? -8.537 -5.222 22.597 1.00 97.50 90 ILE A CA 1
ATOM 766 C C . ILE A 1 90 ? -9.328 -4.139 23.340 1.00 97.50 90 ILE A C 1
ATOM 768 O O . ILE A 1 90 ? -10.245 -4.482 24.080 1.00 97.50 90 ILE A O 1
ATOM 772 N N . ARG A 1 91 ? -8.992 -2.855 23.142 1.00 97.75 91 ARG A N 1
ATOM 773 C CA . ARG A 1 91 ? -9.716 -1.711 23.725 1.00 97.75 91 ARG A CA 1
ATOM 774 C C . ARG A 1 91 ? -11.200 -1.763 23.370 1.00 97.75 91 ARG A C 1
ATOM 776 O O . ARG A 1 91 ? -12.041 -1.505 24.218 1.00 97.75 91 ARG A O 1
ATOM 783 N N . ASP A 1 92 ? -11.482 -2.121 22.126 1.00 97.94 92 ASP A N 1
ATOM 784 C CA . ASP A 1 92 ? -12.822 -2.170 21.550 1.00 97.94 92 ASP A CA 1
ATOM 785 C C . ASP A 1 92 ? -13.533 -3.510 21.810 1.00 97.94 92 ASP A C 1
ATOM 787 O O . ASP A 1 92 ? -14.557 -3.790 21.194 1.00 97.94 92 ASP A O 1
ATOM 791 N N . GLU A 1 93 ? -12.982 -4.367 22.680 1.00 97.75 93 GLU A N 1
ATOM 792 C CA . GLU A 1 93 ? -13.511 -5.696 23.023 1.00 97.75 93 GLU A CA 1
ATOM 793 C C . GLU A 1 93 ? -13.734 -6.615 21.803 1.00 97.75 93 GLU A C 1
ATOM 795 O O . GLU A 1 93 ? -14.585 -7.504 21.802 1.00 97.75 93 GLU A O 1
ATOM 800 N N . ASN A 1 94 ? -12.947 -6.422 20.740 1.00 97.62 94 ASN A N 1
ATOM 801 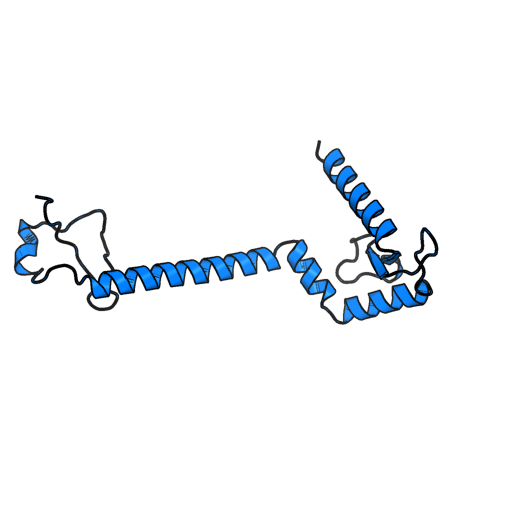C CA . ASN A 1 94 ? -13.120 -7.030 19.417 1.00 97.62 94 ASN A CA 1
ATOM 802 C C . ASN A 1 94 ? -14.516 -6.783 18.817 1.00 97.62 94 ASN A C 1
ATOM 804 O O . ASN A 1 94 ? -15.001 -7.584 18.016 1.00 97.62 94 ASN A O 1
ATOM 808 N N . LYS A 1 95 ? -15.167 -5.674 19.184 1.00 98.38 95 LYS A N 1
ATOM 809 C CA . LYS A 1 95 ? -16.460 -5.247 18.652 1.00 98.38 95 LYS A CA 1
ATOM 810 C C . LYS A 1 95 ? -16.323 -4.023 17.758 1.00 98.38 95 LYS A C 1
ATOM 812 O O . LYS A 1 95 ? -15.539 -3.105 17.987 1.00 98.38 95 LYS A O 1
ATOM 817 N N . CYS A 1 96 ? -17.129 -4.017 16.709 1.00 98.25 96 CYS A N 1
ATOM 818 C CA . CYS A 1 96 ? -17.293 -2.917 15.786 1.00 98.25 96 CYS A CA 1
ATOM 819 C C . CYS A 1 96 ? -17.903 -1.733 16.528 1.00 98.25 96 CYS A C 1
ATOM 821 O O . CYS A 1 96 ? -19.035 -1.812 17.002 1.00 98.25 96 CYS A O 1
ATOM 823 N N . GLN A 1 97 ? -17.201 -0.609 16.533 1.00 97.88 97 GLN A N 1
ATOM 824 C CA . GLN A 1 97 ? -17.608 0.591 17.265 1.00 97.88 97 GLN A CA 1
ATOM 825 C C . GLN A 1 97 ? -18.809 1.332 16.642 1.00 97.88 97 GLN A C 1
ATOM 827 O O . GLN A 1 97 ? -19.222 2.375 17.138 1.00 97.88 97 GLN A O 1
ATOM 832 N N . ILE A 1 98 ? -19.384 0.798 15.557 1.00 97.12 98 ILE A N 1
ATOM 833 C CA . ILE A 1 98 ? -20.571 1.350 14.885 1.00 97.12 98 ILE A CA 1
ATOM 834 C C . ILE A 1 98 ? -21.796 0.455 15.070 1.00 97.12 98 ILE A C 1
ATOM 836 O O . ILE A 1 98 ? -22.876 0.944 15.383 1.00 97.12 98 ILE A O 1
ATOM 840 N N . CYS A 1 99 ? -21.654 -0.855 14.848 1.00 97.44 99 CYS A N 1
ATOM 841 C CA . CYS A 1 99 ? -22.789 -1.787 14.863 1.00 97.44 99 CYS A CA 1
ATOM 842 C C . CYS A 1 99 ? -22.685 -2.898 15.913 1.00 97.44 99 CYS A C 1
ATOM 844 O O . CYS A 1 99 ? -23.545 -3.776 15.945 1.00 97.44 99 CYS A O 1
ATOM 846 N N . ASN A 1 100 ? -21.638 -2.888 16.741 1.00 97.25 100 ASN A N 1
ATOM 847 C CA . ASN A 1 100 ? -21.391 -3.832 17.835 1.00 97.25 100 ASN A CA 1
ATOM 848 C C . ASN A 1 100 ? -21.254 -5.320 17.434 1.00 97.25 100 ASN A C 1
ATOM 850 O O . ASN A 1 100 ? -21.261 -6.208 18.284 1.00 97.25 100 ASN A O 1
ATOM 854 N N . LYS A 1 101 ? -21.129 -5.616 16.134 1.00 97.19 101 LYS A N 1
ATOM 855 C CA . LYS A 1 101 ? -20.740 -6.944 15.622 1.00 97.19 101 LYS A CA 1
ATOM 856 C C . LYS A 1 101 ? -19.251 -7.189 15.839 1.00 97.19 101 LYS A C 1
ATOM 858 O O . LYS A 1 101 ? -18.546 -6.267 16.219 1.00 97.19 101 LYS A O 1
ATOM 863 N N . ASP A 1 102 ? -18.756 -8.388 15.566 1.00 97.94 102 ASP A N 1
ATOM 864 C CA . ASP A 1 102 ? -17.320 -8.655 15.668 1.00 97.94 102 ASP A CA 1
ATOM 865 C C . ASP A 1 102 ? -16.518 -7.758 14.712 1.00 97.94 102 ASP A C 1
ATOM 867 O O . ASP A 1 102 ? -16.915 -7.523 13.565 1.00 97.94 102 ASP A O 1
ATOM 871 N N . ALA A 1 103 ? -15.431 -7.186 15.226 1.00 97.25 103 ALA A N 1
ATOM 872 C CA . ALA A 1 103 ? -14.507 -6.376 14.451 1.00 97.25 103 ALA A CA 1
ATOM 873 C C . ALA A 1 103 ? -13.430 -7.256 13.816 1.00 97.25 103 ALA A C 1
ATOM 875 O O . ALA A 1 103 ? -12.807 -8.086 14.475 1.00 97.25 103 ALA A O 1
ATOM 876 N N . GLU A 1 104 ? -13.183 -7.018 12.535 1.00 93.62 104 GLU A N 1
ATOM 877 C CA . GLU A 1 104 ? -12.190 -7.742 11.731 1.00 93.62 104 GLU A CA 1
ATOM 878 C C . GLU A 1 104 ? -11.054 -6.804 11.304 1.00 93.62 104 GLU A C 1
ATOM 880 O O . GLU A 1 104 ? -9.913 -7.2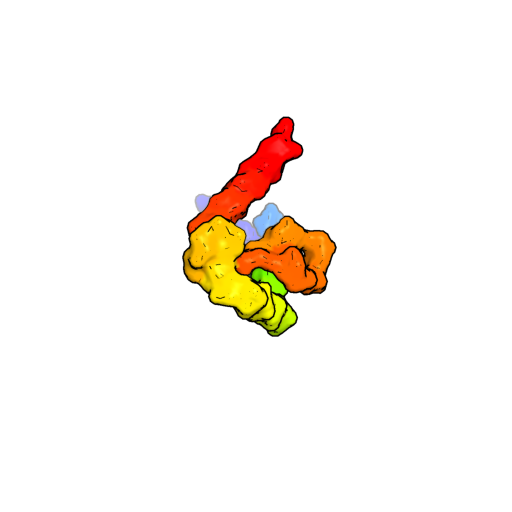18 11.081 1.00 93.62 104 GLU A O 1
ATOM 885 N N . GLU A 1 105 ? -11.357 -5.508 11.240 1.00 94.62 105 GLU A N 1
ATOM 886 C CA . GLU A 1 105 ? -10.527 -4.470 10.655 1.00 94.62 105 GLU A CA 1
ATOM 887 C C . GLU A 1 105 ? -10.398 -3.290 11.622 1.00 94.62 105 GLU A C 1
ATOM 889 O O . GLU A 1 105 ? -11.188 -3.119 12.552 1.00 94.62 105 GLU A O 1
ATOM 894 N N . VAL A 1 106 ? -9.366 -2.477 11.414 1.00 96.25 106 VAL A N 1
ATOM 895 C CA . VAL A 1 106 ? -9.152 -1.239 12.161 1.00 96.25 106 VAL A CA 1
ATOM 896 C C . VAL A 1 106 ? -9.088 -0.110 11.146 1.00 96.25 106 VAL A C 1
ATOM 898 O O . VAL A 1 106 ? -8.250 -0.140 10.248 1.00 96.25 106 VAL A O 1
ATOM 901 N N . HIS A 1 107 ? -9.993 0.849 11.295 1.00 95.44 107 HIS A N 1
ATOM 902 C CA . HIS A 1 107 ? -10.091 2.051 10.480 1.00 95.44 107 HIS A CA 1
ATOM 903 C C . HIS A 1 107 ? -9.235 3.166 11.064 1.00 95.44 107 HIS A C 1
ATOM 905 O O . HIS A 1 107 ? -9.250 3.382 12.277 1.00 95.44 107 HIS A O 1
ATOM 911 N N . HIS A 1 108 ? -8.555 3.914 10.202 1.00 94.69 108 HIS A N 1
ATOM 912 C CA . HIS A 1 108 ? -7.910 5.172 10.571 1.00 94.69 108 HIS A CA 1
ATOM 913 C C . HIS A 1 108 ? -8.932 6.305 10.522 1.00 94.69 108 HIS A C 1
ATOM 915 O O . HIS A 1 108 ? -9.380 6.688 9.444 1.00 94.69 108 HIS A O 1
ATOM 921 N N . LEU A 1 109 ? -9.270 6.871 11.680 1.00 94.06 109 LEU A N 1
ATOM 922 C CA . LEU A 1 109 ? -10.116 8.065 11.784 1.00 94.06 109 LEU A CA 1
ATOM 923 C C . LEU A 1 109 ? -9.405 9.305 11.231 1.00 94.06 109 LEU A C 1
ATOM 925 O O . LEU A 1 109 ? -10.034 10.197 10.664 1.00 94.06 109 LEU A O 1
ATOM 929 N N . THR A 1 110 ? -8.084 9.355 11.394 1.00 91.50 110 THR A N 1
ATOM 930 C CA . THR A 1 110 ? -7.212 10.397 10.859 1.00 91.50 110 THR A CA 1
ATOM 931 C C . THR A 1 110 ? -5.857 9.808 10.478 1.00 91.50 110 THR A C 1
ATOM 933 O O . THR A 1 110 ? -5.421 8.795 11.022 1.00 91.50 110 THR A O 1
ATOM 936 N N . TYR A 1 111 ? -5.186 10.455 9.527 1.00 91.44 111 TYR A N 1
ATOM 937 C CA . TYR A 1 111 ? -3.819 10.134 9.110 1.00 91.44 111 TYR A CA 1
ATOM 938 C C . TYR A 1 111 ? -2.806 11.196 9.578 1.00 91.44 111 TYR A C 1
ATOM 940 O O . TYR A 1 111 ? -1.650 11.147 9.169 1.00 91.44 111 TYR A O 1
ATOM 948 N N . GLU A 1 112 ? -3.209 12.155 10.422 1.00 92.88 112 GLU A N 1
ATOM 949 C CA . GLU A 1 112 ? -2.355 13.269 10.877 1.00 92.88 112 GLU A CA 1
ATOM 950 C C . GLU A 1 112 ? -1.069 12.812 11.573 1.00 92.88 112 GLU A C 1
ATOM 952 O O . GLU A 1 112 ? -0.012 13.399 11.352 1.00 92.88 112 GLU A O 1
ATOM 957 N N . ASN A 1 113 ? -1.146 11.750 12.378 1.00 92.25 113 ASN A N 1
ATOM 958 C CA . ASN A 1 113 ? 0.004 11.213 13.103 1.00 92.25 113 ASN A CA 1
ATOM 959 C C . ASN A 1 113 ? 0.739 10.108 12.329 1.00 92.25 113 ASN A C 1
ATOM 961 O O . ASN A 1 113 ? 1.653 9.516 12.880 1.00 92.25 113 ASN A O 1
ATOM 965 N N . PHE A 1 114 ? 0.376 9.787 11.082 1.00 91.19 114 PHE A N 1
ATOM 966 C CA . PHE A 1 114 ? 1.030 8.711 10.327 1.00 91.19 114 PHE A CA 1
ATOM 967 C C . PHE A 1 114 ? 2.527 9.010 10.086 1.00 91.19 114 PHE A C 1
ATOM 969 O O . PHE A 1 114 ? 2.844 10.114 9.635 1.00 91.19 114 PHE A O 1
ATOM 976 N N . PRO A 1 115 ? 3.462 8.053 10.296 1.00 90.56 115 PRO A N 1
ATOM 977 C CA . PRO A 1 115 ? 3.291 6.634 10.666 1.00 90.56 115 PRO A CA 1
ATOM 978 C C . PRO A 1 115 ? 3.356 6.355 12.187 1.00 90.56 115 PRO A C 1
ATOM 980 O O . PRO A 1 115 ? 3.506 5.217 12.630 1.00 90.56 115 PRO A O 1
ATOM 983 N N . ASP A 1 116 ? 3.283 7.389 13.014 1.00 93.19 116 ASP A N 1
ATOM 984 C CA . ASP A 1 116 ? 3.312 7.337 14.474 1.00 93.19 116 ASP A CA 1
ATOM 985 C C . ASP A 1 116 ? 1.904 7.454 15.081 1.00 93.19 116 ASP A C 1
ATOM 987 O O . ASP A 1 116 ? 1.696 8.191 16.047 1.00 93.19 116 ASP A O 1
ATOM 991 N N . GLU A 1 117 ? 0.934 6.732 14.509 1.00 94.31 117 GLU A N 1
ATOM 992 C CA . GLU A 1 117 ? -0.467 6.856 14.912 1.00 94.31 117 GLU A CA 1
ATOM 993 C C . GLU A 1 117 ? -0.651 6.542 16.396 1.00 94.31 117 GLU A C 1
ATOM 995 O O . GLU A 1 117 ? 0.038 5.694 16.977 1.00 94.31 117 GLU A O 1
ATOM 1000 N N . LYS A 1 118 ? -1.608 7.229 17.010 1.00 95.56 118 LYS A N 1
ATOM 1001 C CA . LYS A 1 118 ? -2.018 6.981 18.386 1.00 95.56 118 LYS A CA 1
ATOM 1002 C C . LYS A 1 118 ? -3.195 6.020 18.410 1.00 95.56 118 LYS A C 1
ATOM 1004 O O . LYS A 1 118 ? -3.842 5.757 17.399 1.00 95.56 118 LYS A O 1
ATOM 1009 N N . LEU A 1 119 ? -3.476 5.468 19.587 1.00 95.62 119 LEU A N 1
ATOM 1010 C CA . LEU A 1 119 ? -4.553 4.493 19.734 1.00 95.62 119 LEU A CA 1
ATOM 1011 C C . LEU A 1 119 ? -5.911 5.128 19.398 1.00 95.62 119 LEU A C 1
ATOM 1013 O O . LEU A 1 119 ? -6.792 4.467 18.859 1.00 95.62 119 LEU A O 1
ATOM 1017 N N . GLU A 1 120 ? -6.058 6.416 19.692 1.00 95.81 120 GLU A N 1
ATOM 1018 C CA . GLU A 1 120 ? -7.257 7.220 19.469 1.00 95.81 120 GLU A CA 1
ATOM 1019 C C . GLU A 1 120 ? -7.485 7.547 17.987 1.00 95.81 120 GLU A C 1
ATOM 1021 O O . GLU A 1 120 ? -8.618 7.813 17.599 1.00 95.81 120 GLU A O 1
ATOM 1026 N N . ASP A 1 121 ? -6.445 7.460 17.150 1.00 96.38 121 ASP A N 1
ATOM 1027 C CA . ASP A 1 121 ? -6.565 7.644 15.698 1.00 96.38 121 ASP A CA 1
ATOM 1028 C C . ASP A 1 121 ? -7.204 6.420 15.018 1.00 96.38 121 ASP A C 1
ATOM 1030 O O . ASP A 1 121 ? -7.507 6.452 13.824 1.00 96.38 121 ASP A O 1
ATOM 1034 N N . LEU A 1 122 ? -7.395 5.328 15.766 1.00 96.94 122 LEU A N 1
ATOM 1035 C CA . LEU A 1 122 ? -7.818 4.026 15.271 1.00 96.94 122 LEU A CA 1
ATOM 1036 C C . LEU A 1 122 ? -9.159 3.593 15.871 1.00 96.94 122 LEU A C 1
ATOM 1038 O O . LEU A 1 122 ? -9.394 3.714 17.077 1.00 96.94 122 LEU A O 1
ATOM 1042 N N . GLN A 1 123 ? -10.007 2.990 15.042 1.00 97.19 123 GLN A N 1
ATOM 1043 C CA . GLN A 1 123 ? -11.312 2.461 15.438 1.00 97.19 123 GLN A CA 1
ATOM 1044 C C . GLN A 1 123 ? -11.526 1.044 14.898 1.00 97.19 123 GLN A C 1
ATOM 1046 O O . GLN A 1 123 ? -11.382 0.807 13.701 1.00 97.19 123 GLN A O 1
ATOM 1051 N N . SER A 1 124 ? -11.915 0.097 15.752 1.00 98.38 124 SER A N 1
ATOM 1052 C CA . SER A 1 124 ? -12.210 -1.274 15.322 1.00 98.38 124 SER A CA 1
ATOM 1053 C C . SER A 1 124 ? -13.574 -1.358 14.645 1.00 98.38 124 SER A C 1
ATOM 1055 O O . SER A 1 124 ? -14.584 -0.935 15.212 1.00 98.38 124 SER A O 1
ATOM 1057 N N . LEU A 1 125 ? -13.624 -1.934 13.444 1.00 98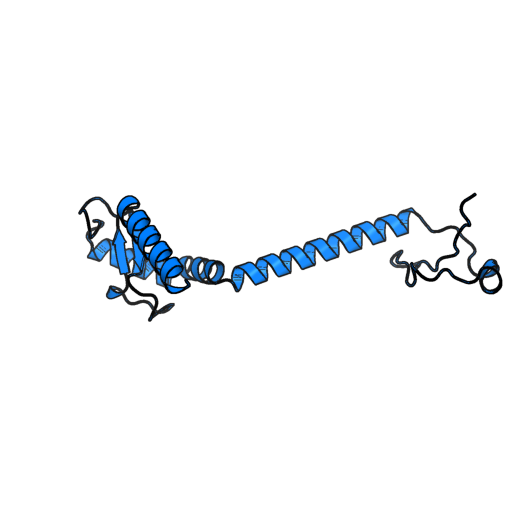.12 125 LEU A N 1
ATOM 1058 C CA . LEU A 1 125 ? -14.829 -2.059 12.629 1.00 98.12 125 LEU A CA 1
ATOM 1059 C C . LEU A 1 125 ? -14.981 -3.475 12.060 1.00 98.12 125 LEU A C 1
ATOM 1061 O O . LEU A 1 125 ? -14.015 -4.205 11.839 1.00 98.12 125 LEU A O 1
ATOM 1065 N N . CYS A 1 126 ? -16.225 -3.857 11.776 1.00 98.00 126 CYS A N 1
ATOM 1066 C CA . CYS A 1 126 ? -16.498 -4.988 10.893 1.00 98.00 126 CYS A CA 1
ATOM 1067 C C . CYS A 1 126 ? -16.290 -4.568 9.428 1.00 98.00 126 CYS A C 1
ATOM 1069 O O . CYS A 1 126 ? -16.475 -3.392 9.087 1.00 98.00 126 CYS A O 1
ATOM 1071 N N . SER A 1 127 ? -15.992 -5.520 8.542 1.00 96.56 127 SER A N 1
ATOM 1072 C CA . SER A 1 127 ? -15.678 -5.226 7.134 1.00 96.56 127 SER A CA 1
ATOM 1073 C C . SER A 1 127 ? -16.797 -4.483 6.397 1.00 96.56 127 SER A C 1
ATOM 1075 O O . SER A 1 127 ? -16.528 -3.657 5.522 1.00 96.56 127 SER A O 1
ATOM 1077 N N . LYS A 1 128 ? -18.067 -4.702 6.778 1.00 97.12 128 LYS A N 1
ATOM 1078 C CA . LYS A 1 128 ? -19.205 -3.960 6.211 1.00 97.12 128 LYS A CA 1
ATOM 1079 C C . LYS A 1 128 ? -19.125 -2.466 6.542 1.00 97.12 128 LYS A C 1
ATOM 1081 O O . LYS A 1 128 ? -19.171 -1.639 5.636 1.00 97.12 128 LYS A O 1
ATOM 1086 N N . CYS A 1 129 ? -18.995 -2.123 7.825 1.00 97.62 129 CYS A N 1
ATOM 1087 C CA . CYS A 1 129 ? -18.929 -0.726 8.258 1.00 97.62 129 CYS A CA 1
ATOM 1088 C C . CYS A 1 129 ? -17.668 -0.032 7.731 1.00 97.62 129 CYS A C 1
ATOM 1090 O O . CYS A 1 129 ? -17.740 1.118 7.302 1.00 97.62 129 CYS A O 1
ATOM 1092 N N . HIS A 1 130 ? -16.537 -0.741 7.706 1.00 96.81 130 HIS A N 1
ATOM 1093 C CA . HIS A 1 130 ? -15.292 -0.215 7.153 1.00 96.81 130 HIS A CA 1
ATOM 1094 C C . HIS A 1 130 ? -15.413 0.104 5.652 1.00 96.81 130 HIS A C 1
ATOM 1096 O O . HIS A 1 130 ? -15.035 1.193 5.210 1.00 96.81 130 HIS A O 1
ATOM 1102 N N . SER A 1 131 ? -16.033 -0.787 4.871 1.00 95.50 131 SER A N 1
ATOM 1103 C CA . SER A 1 131 ? -16.288 -0.560 3.440 1.00 95.50 131 SER A CA 1
ATOM 1104 C C . SER A 1 131 ? -17.199 0.646 3.192 1.0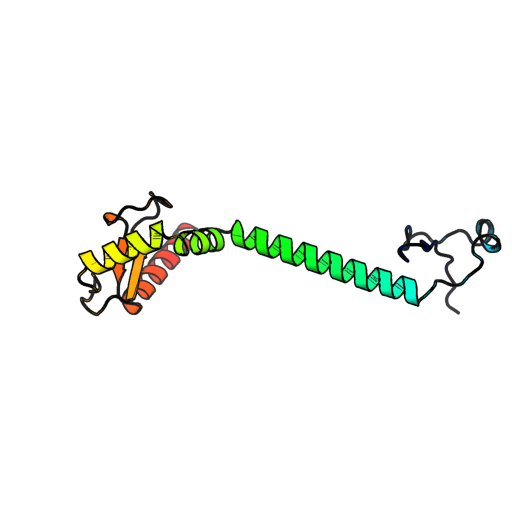0 95.50 131 SER A C 1
ATOM 1106 O O . SER A 1 131 ? -16.931 1.452 2.301 1.00 95.50 131 SER A O 1
ATOM 1108 N N . GLU A 1 132 ? -18.264 0.797 3.985 1.00 96.12 132 GLU A N 1
ATOM 1109 C CA . GLU A 1 132 ? -19.197 1.924 3.873 1.00 96.12 132 GLU A CA 1
ATOM 1110 C C . GLU A 1 132 ? -18.513 3.271 4.153 1.00 96.12 132 GLU A C 1
ATOM 1112 O O . GLU A 1 132 ? -18.729 4.228 3.406 1.00 96.12 132 GLU A O 1
ATOM 1117 N N . ILE A 1 133 ? -17.667 3.349 5.186 1.00 94.56 133 ILE A N 1
ATOM 1118 C CA . ILE A 1 133 ? -16.901 4.567 5.497 1.00 94.56 133 ILE A CA 1
ATOM 1119 C C . ILE A 1 133 ? -15.885 4.862 4.396 1.00 94.56 133 ILE A C 1
ATOM 1121 O O . ILE A 1 133 ? -15.872 5.971 3.864 1.00 94.56 133 ILE A O 1
ATOM 1125 N N . THR A 1 134 ? -15.102 3.862 3.986 1.00 91.44 134 THR A N 1
ATOM 1126 C CA . THR A 1 134 ? -14.098 4.012 2.921 1.00 91.44 134 THR A CA 1
ATOM 1127 C C . THR A 1 134 ? -14.731 4.532 1.630 1.00 91.44 134 THR A C 1
ATOM 1129 O O . THR A 1 134 ? -14.183 5.408 0.953 1.00 91.44 134 THR A O 1
ATOM 1132 N N . TYR A 1 135 ? -15.915 4.020 1.284 1.00 94.25 135 TYR A N 1
ATOM 1133 C CA . TYR A 1 135 ? -16.667 4.477 0.123 1.00 94.25 135 TYR A CA 1
ATOM 1134 C C . TYR A 1 135 ? -17.114 5.938 0.260 1.00 94.25 135 TYR A C 1
ATOM 1136 O O . TYR A 1 135 ? -16.904 6.724 -0.668 1.00 94.25 135 TYR A O 1
ATOM 1144 N N . LYS A 1 136 ? -17.675 6.326 1.414 1.00 94.06 136 LYS A N 1
ATOM 1145 C CA . LYS A 1 136 ? -18.083 7.715 1.685 1.00 94.06 136 LYS A CA 1
ATOM 1146 C C . LYS A 1 136 ? -16.905 8.683 1.598 1.00 94.06 136 LYS A C 1
ATOM 1148 O O . LYS A 1 136 ? -16.981 9.649 0.843 1.00 94.06 136 LYS A O 1
ATOM 1153 N N . GLU A 1 137 ? -15.790 8.386 2.265 1.00 90.69 137 GLU A N 1
ATOM 1154 C CA . GLU A 1 137 ? -14.582 9.221 2.211 1.00 90.69 137 GLU A CA 1
ATOM 1155 C C . GLU A 1 137 ? -14.061 9.381 0.776 1.00 90.69 137 GLU A C 1
ATOM 1157 O O . GLU A 1 137 ? -13.623 10.460 0.366 1.00 90.69 137 GLU A O 1
ATOM 1162 N N . ARG A 1 138 ? -14.112 8.308 -0.022 1.00 90.12 138 ARG A N 1
ATOM 1163 C CA . ARG A 1 138 ? -13.698 8.353 -1.427 1.00 90.12 138 ARG A CA 1
ATOM 1164 C C . ARG A 1 138 ? -14.605 9.260 -2.256 1.00 90.12 138 ARG A C 1
ATOM 1166 O O . ARG A 1 138 ? -14.083 10.040 -3.053 1.00 90.12 138 ARG A O 1
ATOM 1173 N N . LEU A 1 139 ? -15.923 9.176 -2.072 1.00 92.31 139 LEU A N 1
ATOM 1174 C CA . LEU A 1 139 ? -16.879 10.059 -2.745 1.00 92.31 139 LEU A CA 1
ATOM 1175 C C . LEU A 1 139 ? -16.651 11.526 -2.370 1.00 92.31 139 LEU A C 1
ATOM 1177 O O . LEU A 1 139 ? -16.599 12.382 -3.250 1.00 92.31 139 LEU A O 1
ATOM 1181 N N . GLU A 1 140 ? -16.436 11.820 -1.090 1.00 92.19 140 GLU A N 1
ATOM 1182 C CA . GLU A 1 140 ? -16.156 13.181 -0.623 1.00 92.19 140 GLU A CA 1
ATOM 1183 C C . GLU A 1 140 ? -14.881 13.760 -1.248 1.00 92.19 140 GLU A C 1
ATOM 1185 O O . GLU A 1 140 ? -14.855 14.924 -1.649 1.00 92.19 140 GLU A O 1
ATOM 1190 N N . ARG A 1 141 ? -13.824 12.950 -1.384 1.00 87.81 141 ARG A N 1
ATOM 1191 C CA . ARG A 1 141 ? -12.576 13.365 -2.047 1.00 87.81 141 ARG A CA 1
ATOM 1192 C C . ARG A 1 141 ? -12.762 13.646 -3.537 1.00 87.81 141 ARG A C 1
ATOM 1194 O O . ARG A 1 141 ? -12.072 14.516 -4.061 1.00 87.81 141 ARG A O 1
ATOM 1201 N N . ILE A 1 142 ? -13.641 12.907 -4.215 1.00 89.62 142 ILE A N 1
ATOM 1202 C CA . ILE A 1 142 ? -13.981 13.159 -5.623 1.00 89.62 142 ILE A CA 1
ATOM 1203 C C . ILE A 1 142 ? -14.744 14.481 -5.730 1.00 89.62 142 ILE A C 1
ATOM 1205 O O . ILE A 1 142 ? -14.338 15.351 -6.492 1.00 89.62 142 ILE A O 1
ATOM 1209 N N . ASN A 1 143 ? -15.771 14.666 -4.901 1.00 88.94 143 ASN A N 1
ATOM 1210 C CA . ASN A 1 143 ? -16.619 15.857 -4.928 1.00 88.94 143 ASN A CA 1
ATOM 1211 C C . ASN A 1 143 ? -15.867 17.144 -4.555 1.00 88.94 143 ASN A C 1
ATOM 1213 O O . ASN A 1 143 ? -16.191 18.195 -5.083 1.00 88.94 143 ASN A O 1
ATOM 1217 N N . LYS A 1 144 ? -14.846 17.078 -3.688 1.00 79.81 144 LYS A N 1
ATOM 1218 C CA . LYS A 1 144 ? -13.973 18.225 -3.357 1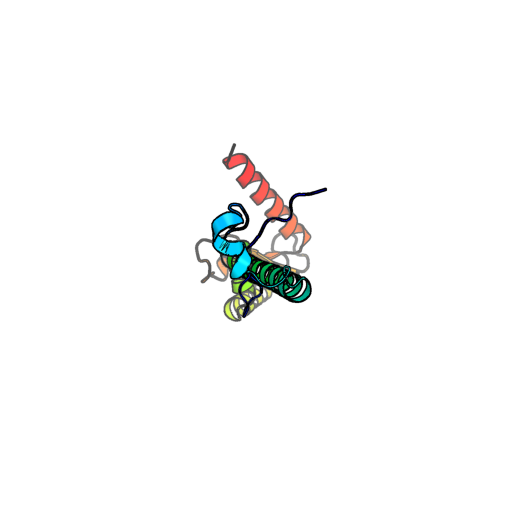.00 79.81 144 LYS A CA 1
ATOM 1219 C C . LYS A 1 144 ? -13.001 18.624 -4.477 1.00 79.81 144 LYS A C 1
ATOM 1221 O O . LYS A 1 144 ? -12.368 19.670 -4.372 1.00 79.81 144 LYS A O 1
ATOM 1226 N N . LYS A 1 145 ? -12.797 17.763 -5.479 1.00 66.50 145 LYS A N 1
ATOM 1227 C CA . LYS A 1 145 ? -11.906 18.017 -6.625 1.00 66.50 145 LYS A CA 1
ATOM 1228 C C . LYS A 1 145 ? -12.651 18.505 -7.873 1.00 66.50 145 LYS A C 1
ATOM 1230 O O . LYS A 1 145 ? -11.981 18.888 -8.831 1.00 66.50 145 LYS A O 1
ATOM 1235 N N . SER A 1 146 ? -13.984 18.435 -7.877 1.00 53.06 146 SER A N 1
ATOM 1236 C CA . SER A 1 146 ? -14.864 19.077 -8.865 1.00 53.06 146 SER A CA 1
ATOM 1237 C C . SER A 1 146 ? -15.164 20.512 -8.461 1.00 53.06 146 SER A C 1
ATOM 1239 O O . SER A 1 146 ? -15.325 21.324 -9.393 1.00 53.06 146 SER A O 1
#

Mean predicted aligned error: 10.61 Å

Sequence (146 aa):
MKVERLLYQCINCGGIVNRSKPLSFKKFSDQIRDEINIYRLKEWKDNIENDFRFIKEAINENNFRLSNFGKLQEHYATEKYRNIRKKALIRDENKCQICNKDAEEVHHLTYENFPDEKLEDLQSLCSKCHSEITYKERLERINKKS

Organism: NCBI:txid551459

Foldseek 3Di:
DPPQFAFDADPPQRDTPCPPDGDDCVPCVVVRPDDRPVVSVVNNVVVVVVVVVVVVVVVVVVCLCPDPNNVVVVLCPDPQNVVLFVVLCVVLVQAAPPPRHGFDDKDQCDCPCPPNDDNVRIGTHHPVVNVVVVVVVVVVVVVVVD

Nearest PDB structures (foldseek):
  8yha-assembly1_A  TM=9.617E-01  e=4.283E-04  Candidatus Cloacimonetes bacterium ADurb.Bin088
  8zp7-assembly1_B  TM=9.041E-01  e=4.577E-04  Candidatus Cloacimonetes bacterium ADurb.Bin088
  8zm3-assembly1_B  TM=9.492E-01  e=1.239E-03  Candidatus Cloacimonetes bacterium ADurb.Bin088

InterPro domains:
  IPR003615 HNH nuclease [SM00507] (83-131)
  IPR003615 HNH nuclease [cd00085] (82-134)

Solvent-accessible surface area (backbone atoms only — not comparable to full-atom values): 8478 Å² total; per-residue (Å²): 131,82,79,84,71,48,66,66,61,40,91,84,61,26,43,60,86,49,86,91,55,61,52,59,60,94,81,38,57,88,75,56,83,68,76,84,59,61,68,41,40,47,52,30,50,53,48,51,52,49,50,52,49,54,52,50,51,53,50,52,51,50,52,40,51,72,31,75,65,34,45,49,52,55,48,61,69,34,68,68,45,49,52,49,52,51,49,31,30,57,75,42,73,41,23,10,81,84,79,66,43,67,34,80,42,72,44,71,80,54,68,86,48,64,94,68,63,55,64,86,33,44,42,26,21,23,66,68,62,48,50,55,49,54,52,49,56,50,52,52,57,52,63,74,73,108

Secondary structure (DSSP, 8-state):
--------B-TTT--BS-TTS---HHHHTTT--S---HHHHHHHHHHHHHHHHHHHHHHHHHHHHHSHHHHHHHHHHSHHHHHHHHHHHHHTTTB-TTT-SBP-EEEES--TTTTS--GGGEEEE-HHHHHHHHHHHHHHHHHTT-